Protein AF-W6MEU9-F1 (afdb_monomer_lite)

Secondary structure (DSSP, 8-state):
---EEGGGT--HHHHHHHHHHTT--SPP--SHHHHHHHHHHHHHH-TTTTTT--EEEEEEEETTEEEETTSPBP-TTSTTB--TT---SSEEEEEEEEETTEEEEEEE--

Radius of gyration: 12.97 Å; chains: 1; bounding box: 32×29×32 Å

pLDDT: mean 84.4, std 10.26, range [53.0, 94.88]

Foldseek 3Di:
DDWAWPVVPQDLVRQQVVQVVVVHGFADDQDPVSQQVVQVVCCVPVVVCPQPTKTFGQWKDFDQWIAGVVGHTRPCVDPQHDAPPDDDGDIWGWIWHQDPVTIHIYTDDD

Structure (mmCIF, N/CA/C/O backbone):
data_AF-W6MEU9-F1
#
_entry.id   AF-W6MEU9-F1
#
loop_
_atom_site.group_PDB
_atom_site.id
_atom_site.type_symbol
_atom_site.label_atom_id
_atom_site.label_alt_id
_atom_site.label_comp_id
_atom_site.label_asym_id
_atom_site.label_entity_id
_atom_site.label_seq_id
_atom_site.pdbx_PDB_ins_code
_atom_site.Cartn_x
_atom_site.Cartn_y
_atom_site.Cartn_z
_atom_site.occupancy
_atom_site.B_iso_or_equiv
_atom_site.auth_seq_id
_atom_site.auth_comp_id
_atom_site.auth_asym_id
_atom_site.auth_atom_id
_atom_site.pdbx_PDB_model_num
ATOM 1 N N . LYS A 1 1 ? 0.568 -9.518 -10.642 1.00 53.00 1 LYS A N 1
ATOM 2 C CA . LYS A 1 1 ? 0.248 -8.442 -9.673 1.00 53.00 1 LYS A CA 1
ATOM 3 C C . LYS A 1 1 ? 1.080 -7.234 -10.070 1.00 53.00 1 LYS A C 1
ATOM 5 O O . LYS A 1 1 ? 2.275 -7.418 -10.264 1.00 53.00 1 LYS A O 1
ATOM 10 N N . VAL A 1 2 ? 0.463 -6.076 -10.298 1.00 60.97 2 VAL A N 1
ATOM 11 C CA . VAL A 1 2 ? 1.172 -4.852 -10.703 1.00 60.97 2 VAL A CA 1
ATOM 12 C C . VAL A 1 2 ? 1.406 -4.017 -9.450 1.00 60.97 2 VAL A C 1
ATOM 14 O O . VAL A 1 2 ? 0.475 -3.813 -8.680 1.00 60.97 2 VAL A O 1
ATOM 17 N N . ILE A 1 3 ? 2.646 -3.593 -9.231 1.00 74.75 3 ILE A N 1
ATOM 18 C CA . ILE A 1 3 ? 3.008 -2.621 -8.198 1.00 74.75 3 ILE A CA 1
ATOM 19 C C . ILE A 1 3 ? 3.252 -1.302 -8.918 1.00 74.75 3 ILE A C 1
ATOM 21 O O . ILE A 1 3 ? 3.901 -1.288 -9.966 1.00 74.75 3 ILE A O 1
ATOM 25 N N . LYS A 1 4 ? 2.680 -0.220 -8.395 1.00 79.31 4 LYS A N 1
ATOM 26 C CA . LYS A 1 4 ? 2.799 1.115 -8.977 1.00 79.31 4 LYS A CA 1
ATOM 27 C C . LYS A 1 4 ? 3.647 1.970 -8.056 1.00 79.31 4 LYS A C 1
ATOM 29 O O . LYS A 1 4 ? 3.390 2.040 -6.860 1.00 79.31 4 LYS A O 1
ATOM 34 N N . ASP A 1 5 ? 4.673 2.560 -8.633 1.00 78.38 5 ASP A N 1
ATOM 35 C CA . ASP A 1 5 ? 5.631 3.404 -7.946 1.00 78.38 5 ASP A CA 1
ATOM 36 C C . ASP A 1 5 ? 5.065 4.817 -7.787 1.00 78.38 5 ASP A C 1
ATOM 38 O O . ASP A 1 5 ? 4.776 5.485 -8.778 1.00 78.38 5 ASP A O 1
ATOM 42 N N . ALA A 1 6 ? 4.893 5.252 -6.543 1.00 72.94 6 ALA A N 1
ATOM 43 C CA . ALA A 1 6 ? 4.386 6.576 -6.207 1.00 72.94 6 ALA A CA 1
ATOM 44 C C . ALA A 1 6 ? 5.405 7.687 -6.514 1.00 72.94 6 ALA A C 1
ATOM 46 O O . ALA A 1 6 ? 5.035 8.842 -6.696 1.00 72.94 6 ALA A O 1
ATOM 47 N N . THR A 1 7 ? 6.689 7.344 -6.651 1.00 72.75 7 THR A N 1
ATOM 48 C CA . THR A 1 7 ? 7.761 8.306 -6.944 1.00 72.75 7 THR A CA 1
ATOM 49 C C . THR A 1 7 ? 7.965 8.577 -8.437 1.00 72.75 7 THR A C 1
ATOM 51 O O . THR A 1 7 ? 8.684 9.510 -8.789 1.00 72.75 7 THR A O 1
ATOM 54 N N . ASP A 1 8 ? 7.302 7.821 -9.322 1.00 77.88 8 ASP A N 1
ATOM 55 C CA . ASP A 1 8 ? 7.401 7.958 -10.789 1.00 77.88 8 ASP A CA 1
ATOM 56 C C . ASP A 1 8 ? 6.426 9.009 -11.371 1.00 77.88 8 ASP A C 1
ATOM 58 O O . ASP A 1 8 ? 6.239 9.114 -12.582 1.00 77.88 8 ASP A O 1
ATOM 62 N N . GLY A 1 9 ? 5.775 9.799 -10.508 1.00 78.56 9 GLY A N 1
ATOM 63 C CA . GLY A 1 9 ? 4.895 10.907 -10.900 1.00 78.56 9 GLY A CA 1
ATOM 64 C C . GLY A 1 9 ? 3.491 10.501 -11.366 1.00 78.56 9 GLY A C 1
ATOM 65 O O . GLY A 1 9 ? 2.753 11.347 -11.871 1.00 78.56 9 GLY A O 1
ATOM 66 N N . ILE A 1 10 ? 3.104 9.231 -11.206 1.00 86.69 10 ILE A N 1
ATOM 67 C CA . ILE A 1 10 ? 1.721 8.778 -11.398 1.00 86.69 10 ILE A CA 1
ATOM 68 C C . ILE A 1 10 ? 0.889 9.099 -10.149 1.00 86.69 10 ILE A C 1
ATOM 70 O O . ILE A 1 10 ? 1.304 8.770 -9.039 1.00 86.69 10 ILE A O 1
ATOM 74 N N . SER A 1 11 ? -0.290 9.704 -10.324 1.00 90.31 11 SER A N 1
ATOM 75 C CA . SER A 1 11 ? -1.227 9.925 -9.215 1.00 90.31 11 SER A CA 1
ATOM 76 C C . SER A 1 11 ? -1.797 8.608 -8.694 1.00 90.31 11 SER A C 1
ATOM 78 O O . SER A 1 11 ? -1.790 7.583 -9.392 1.00 90.31 11 SER A O 1
ATOM 80 N N . TRP A 1 12 ? -2.350 8.633 -7.483 1.00 92.38 12 TRP A N 1
ATOM 81 C CA . TRP A 1 12 ? -3.014 7.457 -6.927 1.00 92.38 12 TRP A CA 1
ATOM 82 C C . TRP A 1 12 ? -4.194 7.008 -7.798 1.00 92.38 12 TRP A C 1
ATOM 84 O O . TRP A 1 12 ? -4.333 5.810 -8.075 1.00 92.38 12 TRP A O 1
ATOM 94 N N . GLU A 1 13 ? -5.019 7.943 -8.296 1.00 92.06 13 GLU A N 1
ATOM 95 C CA . GLU A 1 13 ? -6.125 7.580 -9.189 1.00 92.06 13 GLU A CA 1
ATOM 96 C C . GLU A 1 13 ? -5.617 6.951 -10.488 1.00 92.06 13 GLU A C 1
ATOM 98 O O . GLU A 1 13 ? -6.140 5.916 -10.900 1.00 92.06 13 GLU A O 1
ATOM 103 N N . GLY A 1 14 ? -4.561 7.505 -11.093 1.00 92.44 14 GLY A N 1
ATOM 104 C CA . GLY A 1 14 ? -3.977 6.951 -12.316 1.00 92.44 14 GLY A CA 1
ATOM 105 C C . GLY A 1 14 ? -3.419 5.543 -12.098 1.00 92.44 14 GLY A C 1
ATOM 106 O O . GLY A 1 14 ? -3.655 4.634 -12.897 1.00 92.44 14 GLY A O 1
ATOM 107 N N . ALA A 1 15 ? -2.739 5.319 -10.971 1.00 92.06 15 ALA A N 1
ATOM 108 C CA . ALA A 1 15 ? -2.252 3.999 -10.582 1.00 92.06 15 ALA A CA 1
ATOM 109 C C . ALA A 1 15 ? -3.402 2.995 -10.400 1.00 92.06 15 ALA A C 1
ATOM 111 O O . ALA A 1 15 ? -3.287 1.831 -10.802 1.00 92.06 15 ALA A O 1
ATOM 112 N N . ARG A 1 16 ? -4.526 3.448 -9.837 1.00 93.38 16 ARG A N 1
ATOM 113 C CA . ARG A 1 16 ? -5.738 2.646 -9.675 1.00 93.38 16 ARG A CA 1
ATOM 114 C C . ARG A 1 16 ? -6.390 2.284 -11.005 1.00 93.38 16 ARG A C 1
ATOM 116 O O . ARG A 1 16 ? -6.741 1.120 -11.204 1.00 93.38 16 ARG A O 1
ATOM 123 N N . GLU A 1 17 ? -6.564 3.250 -11.901 1.00 93.56 17 GLU A N 1
ATOM 124 C CA . GLU A 1 17 ? -7.158 3.027 -13.226 1.00 93.56 17 GLU A CA 1
ATOM 125 C C . GLU A 1 17 ? -6.360 2.003 -14.036 1.00 93.56 17 GLU A C 1
ATOM 127 O O . GLU A 1 17 ? -6.930 1.075 -14.611 1.00 93.56 17 GLU A O 1
ATOM 132 N N . GLU A 1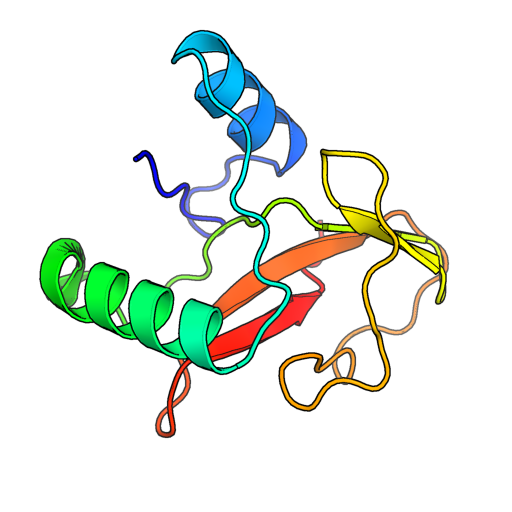 18 ? -5.035 2.096 -13.990 1.00 91.38 18 GLU A N 1
ATOM 133 C CA . GLU A 1 18 ? -4.128 1.136 -14.613 1.00 91.38 18 GLU A CA 1
ATOM 134 C C . GLU A 1 18 ? -4.293 -0.286 -14.054 1.00 91.38 18 GLU A C 1
ATOM 136 O O . GLU A 1 18 ? -4.383 -1.260 -14.808 1.00 91.38 18 GLU A O 1
ATOM 141 N N . CYS A 1 19 ? -4.371 -0.428 -12.726 1.00 91.50 19 CYS A N 1
ATOM 142 C CA . CYS A 1 19 ? -4.617 -1.725 -12.091 1.00 91.50 19 CYS A CA 1
ATOM 143 C C . CYS A 1 19 ? -5.980 -2.310 -12.495 1.00 91.50 19 CYS A C 1
ATOM 145 O O . CYS A 1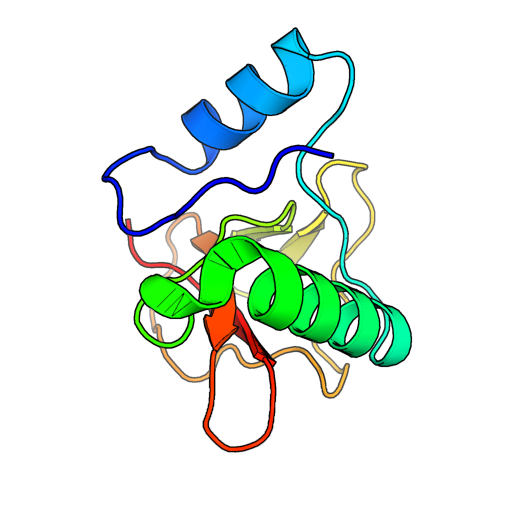 19 ? -6.073 -3.513 -12.760 1.00 91.50 19 CYS A O 1
ATOM 147 N N . LYS A 1 20 ? -7.013 -1.464 -12.614 1.00 93.00 20 LYS A N 1
ATOM 148 C CA . LYS A 1 20 ? -8.350 -1.854 -13.090 1.00 93.00 20 LYS A CA 1
ATOM 149 C C . LYS A 1 20 ? -8.368 -2.274 -14.552 1.00 93.00 20 LYS A C 1
ATOM 151 O O . LYS A 1 20 ? -9.001 -3.275 -14.879 1.00 93.00 20 LYS A O 1
ATOM 156 N N . SER A 1 21 ? -7.635 -1.574 -15.412 1.00 92.38 21 SER A N 1
ATOM 157 C CA . SER A 1 21 ? -7.463 -1.941 -16.824 1.00 92.38 21 SER A CA 1
ATOM 158 C C . SER A 1 21 ? -6.853 -3.344 -16.978 1.00 92.38 21 SER A C 1
ATOM 160 O O . SER A 1 21 ? -7.240 -4.112 -17.857 1.00 92.38 21 SER A O 1
ATOM 162 N N . GLY A 1 22 ? -5.970 -3.731 -16.052 1.00 87.19 22 GLY A N 1
ATOM 163 C CA . GLY A 1 22 ? -5.399 -5.079 -15.960 1.00 87.19 22 GLY A CA 1
ATOM 164 C C . GLY A 1 22 ? -6.293 -6.144 -15.305 1.00 87.19 22 GLY A C 1
ATOM 165 O O . GLY A 1 22 ? -5.830 -7.269 -15.112 1.00 87.19 22 GLY A O 1
ATOM 166 N N . GLY A 1 23 ? -7.537 -5.819 -14.933 1.00 90.19 23 GLY A N 1
ATOM 167 C CA . GLY A 1 23 ? -8.476 -6.741 -14.281 1.00 90.19 23 GLY A CA 1
ATOM 168 C C . GLY A 1 23 ? -8.285 -6.907 -12.766 1.00 90.19 23 GLY A C 1
ATOM 169 O O . GLY A 1 23 ? -8.765 -7.891 -12.204 1.00 90.19 23 GLY A O 1
ATOM 170 N N . GLY A 1 24 ? -7.577 -5.985 -12.105 1.00 91.31 24 GLY A N 1
ATOM 171 C CA . GLY A 1 24 ? -7.379 -5.954 -10.651 1.00 91.31 24 GLY A CA 1
ATOM 172 C C . GLY A 1 24 ? -7.771 -4.614 -10.016 1.00 91.31 24 GLY A C 1
ATOM 173 O O . GLY A 1 24 ? -8.552 -3.853 -10.571 1.00 91.31 24 GLY A O 1
ATOM 174 N N . ASP A 1 25 ? -7.225 -4.317 -8.838 1.00 94.44 25 ASP A N 1
ATOM 175 C CA . ASP A 1 25 ? -7.274 -2.998 -8.186 1.00 94.44 25 ASP A CA 1
ATOM 176 C C . ASP A 1 25 ? -5.982 -2.845 -7.349 1.00 94.44 25 ASP A C 1
ATOM 178 O O . ASP A 1 25 ? -5.177 -3.785 -7.269 1.00 94.44 25 ASP A O 1
ATOM 182 N N . LEU A 1 26 ? -5.745 -1.674 -6.762 1.00 94.25 26 LEU A N 1
ATOM 183 C CA . LEU A 1 26 ? -4.609 -1.458 -5.864 1.00 94.25 26 LEU A CA 1
ATOM 184 C C . LEU A 1 26 ? -4.668 -2.400 -4.651 1.00 94.25 26 LEU A C 1
ATOM 186 O O . LEU A 1 26 ? -5.737 -2.789 -4.181 1.00 94.25 26 LEU A O 1
ATOM 190 N N . ALA A 1 27 ? -3.493 -2.779 -4.145 1.00 93.00 27 ALA A N 1
ATOM 191 C CA . ALA A 1 27 ? -3.382 -3.788 -3.097 1.00 93.00 27 ALA A CA 1
ATOM 192 C C . ALA A 1 27 ? -3.982 -3.314 -1.765 1.00 93.00 27 ALA A C 1
ATOM 194 O O . ALA A 1 27 ? -3.718 -2.201 -1.317 1.00 93.00 27 ALA A O 1
ATOM 195 N N . ILE A 1 28 ? -4.729 -4.195 -1.104 1.00 93.94 28 ILE A N 1
ATOM 196 C CA . ILE A 1 28 ? -5.218 -4.003 0.264 1.00 93.94 28 ILE A CA 1
ATOM 197 C C . ILE A 1 28 ? -4.214 -4.660 1.204 1.00 93.94 28 ILE A C 1
ATOM 199 O O . ILE A 1 28 ? -3.970 -5.858 1.082 1.00 93.94 28 ILE A O 1
ATOM 203 N N . ILE A 1 29 ? -3.629 -3.887 2.120 1.00 92.69 29 ILE A N 1
ATOM 204 C CA . ILE A 1 29 ? -2.650 -4.379 3.097 1.00 92.69 29 ILE A CA 1
ATOM 205 C C . ILE A 1 29 ? -3.210 -4.126 4.492 1.00 92.69 29 ILE A C 1
ATOM 207 O O . ILE A 1 29 ? -2.965 -3.093 5.101 1.00 92.69 29 ILE A O 1
ATOM 211 N N . ASN A 1 30 ? -4.011 -5.066 4.978 1.00 90.69 30 ASN A N 1
ATOM 212 C CA . ASN A 1 30 ? -4.758 -4.935 6.230 1.00 90.69 30 ASN A CA 1
ATOM 213 C C . ASN A 1 30 ? -4.237 -5.846 7.354 1.00 90.69 30 ASN A C 1
ATOM 215 O O . ASN A 1 30 ? -4.862 -5.930 8.407 1.00 90.69 30 ASN A O 1
ATOM 219 N N . THR A 1 31 ? -3.109 -6.529 7.141 1.00 90.94 31 THR A N 1
ATOM 220 C CA . THR A 1 31 ? -2.467 -7.389 8.146 1.00 90.94 31 THR A CA 1
ATOM 221 C C . THR A 1 31 ? -0.945 -7.203 8.144 1.00 90.94 31 THR A C 1
ATOM 223 O O . THR A 1 31 ? -0.365 -6.958 7.079 1.00 90.94 31 THR A O 1
ATOM 226 N N . PRO A 1 32 ? -0.276 -7.331 9.307 1.00 90.12 32 PRO A N 1
ATOM 227 C CA . PRO A 1 32 ? 1.186 -7.315 9.398 1.00 90.12 32 PRO A CA 1
ATOM 228 C C . PRO A 1 32 ? 1.869 -8.386 8.545 1.00 90.12 32 PRO A C 1
ATOM 230 O O . PRO A 1 32 ? 2.912 -8.126 7.948 1.00 90.12 32 PRO A O 1
ATOM 233 N N . GLU A 1 33 ? 1.283 -9.579 8.454 1.00 92.56 33 GLU A N 1
ATOM 234 C CA . GLU A 1 33 ? 1.818 -10.688 7.664 1.00 92.56 33 GLU A CA 1
ATOM 235 C C . GLU A 1 33 ? 1.802 -10.351 6.171 1.00 92.56 33 GLU A C 1
ATOM 237 O O . GLU A 1 33 ? 2.807 -10.523 5.483 1.00 92.56 33 GLU A O 1
ATOM 242 N N . LEU A 1 34 ? 0.694 -9.786 5.675 1.00 92.44 34 LEU A N 1
ATOM 243 C CA . LEU A 1 34 ? 0.603 -9.366 4.279 1.00 92.44 34 LEU A CA 1
ATOM 244 C C . LEU A 1 34 ? 1.558 -8.211 3.968 1.00 92.44 34 LEU A C 1
ATOM 246 O O . LEU A 1 34 ? 2.121 -8.169 2.876 1.00 92.44 34 LEU A O 1
ATOM 250 N N . LEU A 1 35 ? 1.766 -7.293 4.916 1.00 92.06 35 LEU A N 1
ATOM 251 C CA . LEU A 1 35 ? 2.764 -6.238 4.763 1.00 92.06 35 LEU A CA 1
ATOM 252 C C . LEU A 1 35 ? 4.167 -6.829 4.587 1.00 92.06 35 LEU A C 1
ATOM 254 O O . LEU A 1 35 ? 4.869 -6.424 3.666 1.00 92.06 35 LEU A O 1
ATOM 258 N N . GLN A 1 36 ? 4.550 -7.806 5.413 1.00 91.94 36 GLN A N 1
ATOM 259 C CA . GLN A 1 36 ? 5.847 -8.483 5.298 1.00 91.94 36 GLN A CA 1
ATOM 260 C C . GLN A 1 36 ? 5.991 -9.245 3.977 1.00 91.94 36 GLN A C 1
ATOM 262 O O . GLN A 1 36 ? 7.048 -9.188 3.347 1.00 91.94 36 GLN A O 1
ATOM 267 N N . ASP A 1 37 ? 4.938 -9.930 3.528 1.00 92.56 37 ASP A N 1
ATOM 268 C CA . ASP A 1 37 ? 4.950 -10.647 2.250 1.00 92.56 37 ASP A CA 1
ATOM 269 C C . ASP A 1 37 ? 5.104 -9.689 1.060 1.00 92.56 37 ASP A C 1
ATOM 271 O O . ASP A 1 37 ? 5.851 -9.975 0.119 1.00 92.56 37 ASP A O 1
ATOM 275 N N . VAL A 1 38 ? 4.417 -8.542 1.094 1.00 90.88 38 VAL A N 1
ATOM 276 C CA . VAL A 1 38 ? 4.512 -7.507 0.054 1.00 90.88 38 VAL A CA 1
ATOM 277 C C . VAL A 1 38 ? 5.876 -6.818 0.084 1.00 90.88 38 VAL A C 1
ATOM 279 O O . VAL A 1 38 ? 6.490 -6.690 -0.973 1.00 90.88 38 VAL A O 1
ATOM 282 N N . ASP A 1 39 ? 6.371 -6.436 1.263 1.00 90.44 39 ASP A N 1
ATOM 283 C CA . ASP A 1 39 ? 7.715 -5.883 1.481 1.00 90.44 39 ASP A CA 1
ATOM 284 C C . ASP A 1 39 ? 8.778 -6.812 0.889 1.00 90.44 39 ASP A C 1
ATOM 286 O O . ASP A 1 39 ? 9.533 -6.425 -0.004 1.00 90.44 39 ASP A O 1
ATOM 290 N N . LYS A 1 40 ? 8.747 -8.092 1.276 1.00 90.94 40 LYS A N 1
ATOM 291 C CA . LYS A 1 40 ? 9.649 -9.110 0.737 1.00 90.94 40 LYS A CA 1
ATOM 292 C C . LYS A 1 40 ? 9.523 -9.243 -0.776 1.00 90.94 40 LYS A C 1
ATOM 294 O O . LYS A 1 40 ? 10.536 -9.302 -1.465 1.00 90.94 40 LYS A O 1
ATOM 299 N N . TYR A 1 41 ? 8.304 -9.294 -1.311 1.00 90.62 41 TYR A N 1
ATOM 300 C CA . TYR A 1 41 ? 8.096 -9.414 -2.752 1.00 90.62 41 TYR A CA 1
ATOM 301 C C . TYR A 1 41 ? 8.674 -8.214 -3.511 1.00 90.62 41 TYR A C 1
ATOM 303 O O . TYR A 1 41 ? 9.343 -8.406 -4.529 1.00 90.62 41 TYR A O 1
ATOM 311 N N . ILE A 1 42 ? 8.447 -6.991 -3.026 1.00 87.88 42 ILE A N 1
ATOM 312 C CA . ILE A 1 42 ? 8.994 -5.774 -3.633 1.00 87.88 42 ILE A CA 1
ATOM 313 C C . ILE A 1 42 ? 10.519 -5.797 -3.538 1.00 87.88 42 ILE A C 1
ATOM 315 O O . ILE A 1 42 ? 11.205 -5.657 -4.550 1.00 87.88 42 ILE A O 1
ATOM 319 N N . GLY A 1 43 ? 11.039 -6.057 -2.341 1.00 88.19 43 GLY A N 1
ATOM 320 C CA . GLY A 1 43 ? 12.463 -6.164 -2.077 1.00 88.19 43 GLY A CA 1
ATOM 321 C C . GLY A 1 43 ? 13.143 -7.260 -2.884 1.00 88.19 43 GLY A C 1
ATOM 322 O O . GLY A 1 43 ? 14.303 -7.098 -3.224 1.00 88.19 43 GLY A O 1
ATOM 323 N N . ASP A 1 44 ? 12.461 -8.344 -3.260 1.00 89.31 44 ASP A N 1
ATOM 324 C CA . ASP A 1 44 ? 13.051 -9.401 -4.081 1.00 89.31 44 ASP A CA 1
ATOM 325 C C . ASP A 1 44 ? 13.010 -9.118 -5.589 1.00 89.31 44 ASP A C 1
ATOM 327 O O . ASP A 1 44 ? 13.939 -9.506 -6.302 1.00 89.31 44 ASP A O 1
ATOM 331 N N . ASN A 1 45 ? 11.978 -8.423 -6.073 1.00 87.69 45 ASN A N 1
ATOM 332 C CA . ASN A 1 45 ? 11.741 -8.210 -7.508 1.00 87.69 45 ASN A CA 1
ATOM 333 C C . ASN A 1 45 ? 12.171 -6.822 -8.014 1.00 87.69 45 ASN A C 1
ATOM 335 O O . ASN A 1 45 ? 12.365 -6.652 -9.215 1.00 87.69 45 ASN A O 1
ATOM 339 N N . PHE A 1 46 ? 12.342 -5.845 -7.120 1.00 83.44 46 PHE A N 1
ATOM 340 C CA . PHE A 1 46 ? 12.645 -4.448 -7.452 1.00 83.44 46 PHE A CA 1
ATOM 341 C C . PHE A 1 46 ? 13.848 -3.915 -6.653 1.00 83.44 46 PHE A C 1
ATOM 343 O O . PHE A 1 46 ? 13.891 -2.737 -6.310 1.00 83.44 46 PHE A O 1
ATOM 350 N N . LYS A 1 47 ? 14.844 -4.772 -6.367 1.00 77.06 47 LYS A N 1
ATOM 351 C CA . LYS A 1 47 ? 16.036 -4.478 -5.533 1.00 77.06 47 LYS A CA 1
ATOM 352 C C . LYS A 1 47 ? 16.714 -3.146 -5.844 1.00 77.06 47 LYS A C 1
ATOM 354 O O . LYS A 1 47 ? 17.026 -2.396 -4.930 1.00 77.06 47 LYS A O 1
ATOM 359 N N . ASP A 1 48 ? 16.897 -2.832 -7.124 1.00 80.06 48 ASP A N 1
ATOM 360 C CA . ASP A 1 48 ? 17.591 -1.609 -7.552 1.00 80.06 48 ASP A CA 1
ATOM 361 C C . ASP A 1 48 ? 16.786 -0.324 -7.275 1.00 80.06 48 ASP A C 1
ATOM 363 O O . ASP A 1 48 ? 17.323 0.781 -7.320 1.00 80.06 48 ASP A O 1
ATOM 367 N N . GLN A 1 49 ? 15.489 -0.466 -6.995 1.00 76.44 49 GLN A N 1
ATOM 368 C CA . GLN A 1 49 ? 14.539 0.612 -6.709 1.00 76.44 49 GLN A CA 1
ATOM 369 C C . GLN A 1 49 ? 14.110 0.608 -5.224 1.00 76.44 49 GLN A C 1
ATOM 371 O O . GLN A 1 49 ? 13.636 1.612 -4.694 1.00 76.44 49 GLN A O 1
ATOM 376 N N . TYR A 1 50 ? 14.313 -0.511 -4.527 1.00 72.12 50 TYR A N 1
ATOM 377 C CA . TYR A 1 50 ? 13.972 -0.742 -3.126 1.00 72.12 50 TYR A CA 1
ATOM 378 C C . TYR A 1 50 ? 15.250 -0.718 -2.268 1.00 72.12 50 TYR A C 1
ATOM 380 O O . TYR A 1 50 ? 15.836 -1.772 -2.019 1.00 72.12 50 TYR A O 1
ATOM 388 N N . PRO A 1 51 ? 15.762 0.469 -1.883 1.00 65.88 51 PRO A N 1
ATOM 389 C CA . PRO A 1 51 ? 15.085 1.331 -0.913 1.00 65.88 51 PRO A CA 1
ATOM 390 C C . PRO A 1 51 ? 15.209 2.822 -1.275 1.00 65.88 51 PRO A C 1
ATOM 392 O O . PRO A 1 51 ? 16.122 3.523 -0.844 1.00 65.88 51 PRO A O 1
ATOM 395 N N . GLY A 1 52 ? 14.290 3.322 -2.091 1.00 76.12 52 GLY A N 1
ATOM 396 C CA . GLY A 1 52 ? 14.193 4.760 -2.366 1.00 76.12 52 GLY A CA 1
ATOM 397 C C . GLY A 1 52 ? 12.874 5.178 -2.997 1.00 76.12 52 GLY A C 1
ATOM 398 O O . GLY A 1 52 ? 12.739 6.326 -3.407 1.00 76.12 52 GLY A O 1
ATOM 399 N N . ARG A 1 53 ? 11.934 4.238 -3.101 1.00 84.50 53 ARG A N 1
ATOM 400 C CA . ARG A 1 53 ? 10.662 4.414 -3.784 1.00 84.50 53 ARG A CA 1
ATOM 401 C C . ARG A 1 53 ? 9.523 3.990 -2.882 1.00 84.50 53 ARG A C 1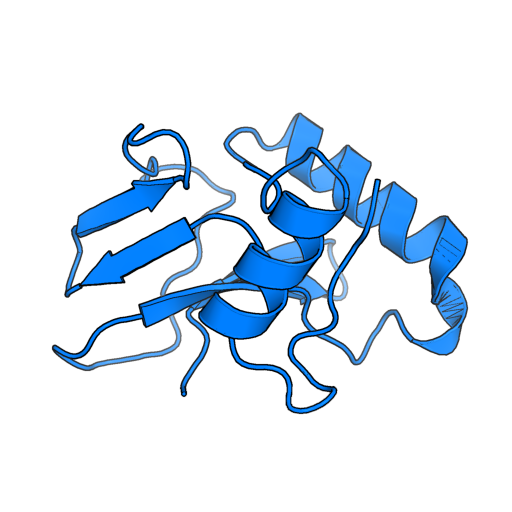
ATOM 403 O O . ARG A 1 53 ? 9.633 2.996 -2.164 1.00 84.50 53 ARG A O 1
ATOM 410 N N . GLU A 1 54 ? 8.459 4.765 -2.939 1.00 88.06 54 GLU A N 1
ATOM 411 C CA . GLU A 1 54 ? 7.185 4.483 -2.299 1.00 88.06 54 GLU A CA 1
ATOM 412 C C . GLU A 1 54 ? 6.255 3.849 -3.328 1.00 88.06 54 GLU A C 1
ATOM 414 O O . GLU A 1 54 ? 6.401 4.065 -4.530 1.00 88.06 54 GLU A O 1
ATOM 419 N N . TYR A 1 55 ? 5.300 3.046 -2.875 1.00 89.69 55 TYR A N 1
ATOM 420 C CA . TYR A 1 55 ? 4.418 2.312 -3.778 1.00 89.69 55 TYR A CA 1
ATOM 421 C C . TYR A 1 55 ? 2.962 2.541 -3.428 1.00 89.69 55 TYR A C 1
ATOM 423 O O . TYR A 1 55 ? 2.573 2.369 -2.276 1.00 89.69 55 TYR A O 1
ATOM 431 N N . TRP A 1 56 ? 2.141 2.876 -4.419 1.00 92.56 56 TRP A N 1
ATOM 432 C CA . TRP A 1 56 ? 0.717 3.086 -4.204 1.00 92.56 56 TRP A CA 1
ATOM 433 C C . TRP A 1 56 ? 0.021 1.812 -3.732 1.00 92.56 56 TRP A C 1
ATOM 435 O O . TRP A 1 56 ? 0.172 0.739 -4.327 1.00 92.56 56 TRP A O 1
ATOM 445 N N . ILE A 1 57 ? -0.793 1.948 -2.686 1.00 93.25 57 ILE A N 1
ATOM 446 C CA . ILE A 1 57 ? -1.671 0.889 -2.186 1.00 93.25 57 ILE A CA 1
ATOM 447 C C . ILE A 1 57 ? -3.107 1.395 -2.104 1.00 93.25 57 ILE A C 1
ATOM 449 O O . ILE A 1 57 ? -3.375 2.588 -2.165 1.00 93.25 57 ILE A O 1
ATOM 453 N N . GLY A 1 58 ? -4.060 0.484 -1.975 1.00 94.00 58 GLY A N 1
ATOM 454 C CA . GLY A 1 58 ? -5.476 0.763 -2.179 1.00 94.00 58 GLY A CA 1
ATOM 455 C C . GLY A 1 58 ? -6.167 1.533 -1.060 1.00 94.00 58 GLY A C 1
ATOM 456 O O . GLY A 1 58 ? -7.379 1.413 -0.947 1.00 94.00 58 GLY A O 1
ATOM 457 N N . GLY A 1 59 ? -5.451 2.263 -0.209 1.00 92.44 59 GLY A N 1
ATOM 458 C CA . GLY A 1 59 ? -6.073 3.065 0.838 1.00 92.44 59 GLY A CA 1
ATOM 459 C C . GLY A 1 59 ? -6.190 4.531 0.444 1.00 92.44 59 GLY A C 1
ATOM 460 O O . GLY A 1 59 ? -5.270 5.105 -0.137 1.00 92.44 59 GLY A O 1
ATOM 461 N N . SER A 1 60 ? -7.314 5.144 0.796 1.00 92.00 60 SER A N 1
ATOM 462 C CA . SER A 1 60 ? -7.561 6.575 0.615 1.00 92.00 60 SER A CA 1
ATOM 463 C C . SER A 1 60 ? -8.499 7.085 1.705 1.00 92.00 60 SER A C 1
ATOM 465 O O . SER A 1 60 ? -9.287 6.312 2.256 1.00 92.00 60 SER A O 1
ATOM 467 N N . GLY A 1 61 ? -8.418 8.366 2.045 1.00 89.62 61 GLY A N 1
ATOM 468 C CA . GLY A 1 61 ? -9.221 8.916 3.128 1.00 89.62 61 GLY A CA 1
ATOM 469 C C . GLY A 1 61 ? -9.071 10.413 3.323 1.00 89.62 61 GLY A C 1
ATOM 470 O O . GLY A 1 61 ? -8.225 11.059 2.708 1.00 89.62 61 GLY A O 1
ATOM 471 N N . GLN A 1 62 ? -9.893 10.960 4.210 1.00 85.19 62 GLN A N 1
ATOM 472 C CA . GLN A 1 62 ? -9.860 12.366 4.599 1.00 85.19 62 GLN A CA 1
ATOM 473 C C . GLN A 1 62 ? -9.875 12.464 6.127 1.00 85.19 62 GLN A C 1
ATOM 475 O O . GLN A 1 62 ? -10.642 11.782 6.800 1.00 85.19 62 GLN A O 1
ATOM 480 N N . GLY A 1 63 ? -9.019 13.320 6.692 1.00 79.31 63 GLY A N 1
ATOM 481 C CA . GLY A 1 63 ? -8.892 13.432 8.148 1.00 79.31 63 GLY A CA 1
ATOM 482 C C . GLY A 1 63 ? -8.385 12.129 8.775 1.00 79.31 63 GLY A C 1
ATOM 483 O O . GLY A 1 63 ? -7.236 11.756 8.540 1.00 79.31 63 GLY A O 1
ATOM 484 N N . GLU A 1 64 ? -9.234 11.477 9.570 1.00 76.38 64 GLU A N 1
ATOM 485 C CA . GLU A 1 64 ? -8.962 10.202 10.257 1.00 76.38 64 GLU A CA 1
ATOM 486 C C . GLU A 1 64 ? -9.738 9.020 9.646 1.00 76.38 64 GLU A C 1
ATOM 488 O O . GLU A 1 64 ? -9.603 7.884 10.094 1.00 76.38 64 GLU A O 1
ATOM 493 N N . GLU A 1 65 ? -10.539 9.267 8.606 1.00 85.25 65 GLU A N 1
ATOM 494 C CA . GLU A 1 65 ? -11.407 8.264 7.991 1.00 85.25 65 GLU A CA 1
ATOM 495 C C . GLU A 1 65 ? -10.769 7.734 6.707 1.00 85.25 65 GLU A C 1
ATOM 497 O O . GLU A 1 65 ? -10.754 8.412 5.677 1.00 85.25 65 GLU A O 1
ATOM 502 N N . PHE A 1 66 ? -10.242 6.510 6.769 1.00 88.69 66 PHE A N 1
ATOM 503 C CA . PHE A 1 66 ? -9.604 5.838 5.639 1.00 88.69 66 PHE A CA 1
ATOM 504 C C . PHE A 1 66 ? -10.344 4.561 5.256 1.00 88.69 66 PHE A C 1
ATOM 506 O O . PHE A 1 66 ? -10.791 3.787 6.106 1.00 88.69 66 PHE A O 1
ATOM 513 N N . THR A 1 67 ? -10.430 4.322 3.951 1.00 93.62 67 THR A N 1
ATOM 514 C CA . THR A 1 67 ? -11.040 3.127 3.370 1.00 93.62 67 THR A CA 1
ATOM 515 C C . THR A 1 67 ? -10.138 2.516 2.313 1.00 93.62 67 THR A C 1
ATOM 517 O O . THR A 1 67 ? -9.374 3.202 1.628 1.00 93.62 67 THR A O 1
ATOM 520 N N . TRP A 1 68 ? -10.236 1.201 2.197 1.00 94.81 68 TRP A N 1
ATOM 521 C CA . TRP A 1 68 ? -9.653 0.423 1.125 1.00 94.81 68 TRP A CA 1
ATOM 522 C C . TRP A 1 68 ? -10.490 0.543 -0.153 1.00 94.81 68 TRP A C 1
ATOM 524 O O . TRP A 1 68 ? -11.674 0.878 -0.122 1.00 94.81 68 TRP A O 1
ATOM 534 N N . VAL A 1 69 ? -9.896 0.214 -1.300 1.00 94.88 69 VAL A N 1
ATOM 535 C CA . VAL A 1 69 ? -10.562 0.240 -2.614 1.00 94.88 69 VAL A CA 1
ATOM 536 C C . VAL A 1 69 ? -11.796 -0.665 -2.721 1.00 94.88 69 VAL A C 1
ATOM 538 O O . VAL A 1 69 ? -12.608 -0.443 -3.623 1.00 94.88 69 VAL A O 1
ATOM 541 N N . ASP A 1 70 ? -11.951 -1.641 -1.820 1.00 94.31 70 ASP A N 1
ATOM 542 C CA . ASP A 1 70 ? -13.133 -2.507 -1.687 1.00 94.31 70 ASP A CA 1
ATOM 543 C C . ASP A 1 70 ? -14.234 -1.926 -0.772 1.00 94.31 70 ASP A C 1
ATOM 545 O O . ASP A 1 70 ? -15.301 -2.522 -0.634 1.00 94.31 70 ASP A O 1
ATOM 549 N N . GLY A 1 71 ? -13.991 -0.761 -0.166 1.00 93.94 71 GLY A N 1
ATOM 550 C CA . GLY A 1 71 ? -14.895 -0.074 0.755 1.00 93.94 71 GLY A CA 1
ATOM 551 C C . GLY A 1 71 ? -14.744 -0.474 2.225 1.00 93.94 71 GLY A C 1
ATOM 552 O O . GLY A 1 71 ? -15.436 0.092 3.071 1.00 93.94 71 GLY A O 1
ATOM 553 N N . SER A 1 72 ? -13.863 -1.420 2.561 1.00 94.62 72 SER A N 1
ATOM 554 C CA . SER A 1 72 ? -13.589 -1.768 3.957 1.00 94.62 72 SER A CA 1
ATOM 555 C C . SER A 1 72 ? -12.783 -0.669 4.661 1.00 94.62 72 SER A C 1
ATOM 557 O O . SER A 1 72 ? -11.997 0.048 4.045 1.00 94.62 72 SER A O 1
ATOM 559 N N . VAL A 1 73 ? -13.002 -0.500 5.965 1.00 91.88 73 VAL A N 1
ATOM 560 C CA . VAL A 1 73 ? -12.340 0.546 6.763 1.00 91.88 73 VAL A CA 1
ATOM 561 C C . VAL A 1 73 ? -10.891 0.149 7.048 1.00 91.88 73 VAL A C 1
ATOM 563 O O . VAL A 1 73 ? -10.604 -1.011 7.351 1.00 91.88 73 VAL A O 1
ATOM 566 N N . VAL A 1 74 ? -9.972 1.111 6.965 1.00 90.00 74 VAL A N 1
ATOM 567 C CA . VAL A 1 74 ? -8.582 0.920 7.392 1.00 90.00 74 VAL A CA 1
ATOM 568 C C . VAL A 1 74 ? -8.532 0.906 8.918 1.00 90.00 74 VAL A C 1
ATOM 570 O O . VAL A 1 74 ? -8.985 1.845 9.570 1.00 90.00 74 VAL A O 1
ATOM 573 N N . ASP A 1 75 ? -7.955 -0.146 9.495 1.00 89.44 75 ASP A N 1
ATOM 574 C CA . ASP A 1 75 ? -7.720 -0.212 10.936 1.00 89.44 75 ASP A CA 1
ATOM 575 C C . ASP A 1 75 ? -6.529 0.673 11.328 1.00 89.44 75 ASP A C 1
ATOM 577 O O . ASP A 1 75 ? -5.376 0.240 11.344 1.00 89.44 75 ASP A O 1
ATOM 581 N N . VAL A 1 76 ? -6.825 1.930 11.657 1.00 82.38 76 VAL A N 1
ATOM 582 C CA . VAL A 1 76 ? -5.832 2.923 12.093 1.00 82.38 76 VAL A CA 1
ATOM 583 C C . VAL A 1 76 ? -5.197 2.598 13.452 1.00 82.38 76 VAL A C 1
ATOM 585 O O . VAL A 1 76 ? -4.246 3.263 13.852 1.00 82.38 76 VAL A O 1
ATOM 588 N N . SER A 1 77 ? -5.701 1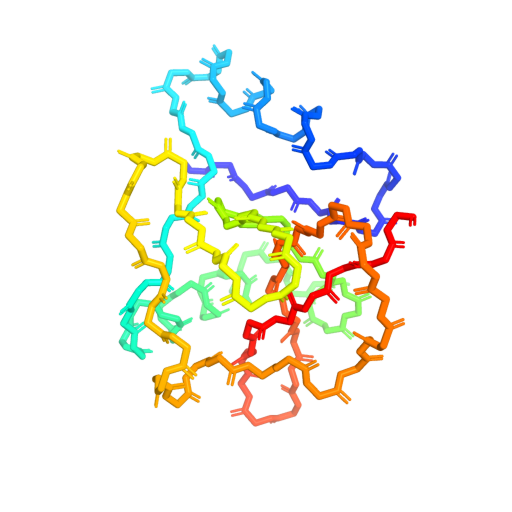.593 14.178 1.00 83.75 77 SER A N 1
ATOM 589 C CA . SER A 1 77 ? -5.083 1.108 15.420 1.00 83.75 77 SER A CA 1
ATOM 590 C C . SER A 1 77 ? -4.018 0.029 15.187 1.00 83.75 77 SER A C 1
ATOM 592 O O . SER A 1 77 ? -3.286 -0.331 16.111 1.00 83.75 77 SER A O 1
ATOM 594 N N . SER A 1 78 ? -3.910 -0.476 13.954 1.00 84.31 78 SER A N 1
ATOM 595 C CA . SER A 1 78 ? -2.961 -1.522 13.588 1.00 84.31 78 SER A CA 1
ATOM 596 C C . SER A 1 78 ? -1.516 -1.023 13.598 1.00 84.31 78 SER A C 1
ATOM 598 O O . SER A 1 78 ? -1.222 0.103 13.204 1.00 84.31 78 SER A O 1
ATOM 600 N N . SER A 1 79 ? -0.574 -1.897 13.962 1.00 82.38 79 SER A N 1
ATOM 601 C CA . SER A 1 79 ? 0.860 -1.575 14.012 1.00 82.38 79 SER A CA 1
ATOM 602 C C . SER A 1 79 ? 1.503 -1.335 12.644 1.00 82.38 79 SER A C 1
ATOM 604 O O . SER A 1 79 ? 2.685 -1.025 12.583 1.00 82.38 79 SER A O 1
ATOM 606 N N . ILE A 1 80 ? 0.769 -1.557 11.552 1.00 84.31 80 ILE A N 1
ATOM 607 C CA . ILE A 1 80 ? 1.224 -1.265 10.185 1.00 84.31 80 ILE A CA 1
ATOM 608 C C . ILE A 1 80 ? 0.909 0.170 9.755 1.00 84.31 80 ILE A C 1
ATOM 610 O O . ILE A 1 80 ? 1.438 0.635 8.745 1.00 84.31 80 ILE A O 1
ATOM 614 N N . TRP A 1 81 ? 0.031 0.851 10.497 1.00 83.00 81 TRP A N 1
ATOM 615 C CA . TRP A 1 81 ? -0.455 2.190 10.203 1.00 83.00 81 TRP A CA 1
ATOM 616 C C . TRP A 1 81 ? 0.416 3.256 10.870 1.00 83.00 81 TRP A C 1
ATOM 618 O O . TRP A 1 81 ? 0.513 3.309 12.096 1.00 83.00 81 TRP A O 1
ATOM 628 N N . HIS A 1 82 ? 1.014 4.144 10.070 1.00 81.19 82 HIS A N 1
ATOM 629 C CA . HIS A 1 82 ? 1.846 5.237 10.575 1.00 81.19 82 HIS A CA 1
ATOM 630 C C . HIS A 1 82 ? 1.482 6.573 9.906 1.00 81.19 82 HIS A C 1
ATOM 632 O O . HIS A 1 82 ? 2.092 6.967 8.910 1.00 81.19 82 HIS A O 1
ATOM 638 N N . PRO A 1 83 ? 0.519 7.327 10.470 1.00 68.19 83 PRO A N 1
ATOM 639 C CA . PRO A 1 83 ? 0.044 8.586 9.900 1.00 68.19 83 PRO A CA 1
ATOM 640 C C . PRO A 1 83 ? 0.935 9.784 10.256 1.00 68.19 83 PRO A C 1
ATOM 642 O O . PRO A 1 83 ? 0.613 10.907 9.870 1.00 68.19 83 PRO A O 1
ATOM 645 N N . GLU A 1 84 ? 2.032 9.556 10.993 1.00 63.28 84 GLU A N 1
ATOM 646 C CA . GLU A 1 84 ? 2.879 10.523 11.723 1.00 63.28 84 GLU A CA 1
ATOM 647 C C . GLU A 1 84 ? 3.492 11.655 10.871 1.00 63.28 84 GLU A C 1
ATOM 649 O O . GLU A 1 84 ? 4.320 12.419 11.363 1.00 63.28 84 GLU A O 1
ATOM 654 N N . ARG A 1 85 ? 3.118 11.809 9.595 1.00 55.50 85 ARG A N 1
ATOM 655 C CA . ARG A 1 85 ? 3.775 12.750 8.691 1.00 55.50 85 ARG A CA 1
ATOM 656 C C . ARG A 1 85 ? 2.941 13.915 8.158 1.00 55.50 85 ARG A C 1
ATOM 658 O O . ARG A 1 85 ? 3.567 14.871 7.709 1.00 55.50 85 ARG A O 1
ATOM 665 N N . PHE A 1 86 ? 1.603 13.954 8.250 1.00 57.00 86 PHE A N 1
ATOM 6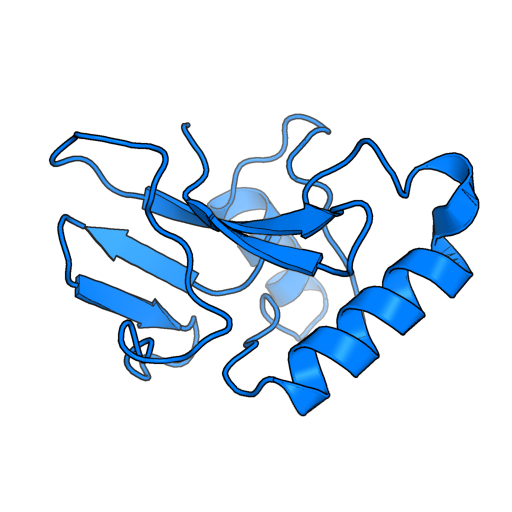66 C CA . PHE A 1 86 ? 0.865 15.044 7.574 1.00 57.00 86 PHE A CA 1
ATOM 667 C C . PHE A 1 86 ? -0.388 15.588 8.280 1.00 57.00 86 PHE A C 1
ATOM 669 O O . PHE A 1 86 ? -1.470 14.992 8.262 1.00 57.00 86 PHE A O 1
ATOM 676 N N . SER A 1 87 ? -0.261 16.820 8.782 1.00 53.78 87 SER A N 1
ATOM 677 C CA . SER A 1 87 ? -1.353 17.703 9.206 1.00 53.78 87 SER A CA 1
ATOM 678 C C . SER A 1 87 ? -2.075 18.281 7.980 1.00 53.78 87 SER A C 1
ATOM 680 O O . SER A 1 87 ? -1.453 18.939 7.150 1.00 53.78 87 SER A O 1
ATOM 682 N N . GLY A 1 88 ? -3.385 18.058 7.849 1.00 63.03 88 GLY A N 1
ATOM 683 C CA . GLY A 1 88 ? -4.185 18.603 6.744 1.00 63.03 88 GLY A CA 1
ATOM 684 C C . GLY A 1 88 ? -5.554 17.939 6.617 1.00 63.03 88 GLY A C 1
ATOM 685 O O . GLY A 1 88 ? -5.703 16.768 6.967 1.00 63.03 88 GLY A O 1
ATOM 686 N N . THR A 1 89 ? -6.539 18.691 6.122 1.00 69.19 89 THR A N 1
ATOM 687 C CA . THR A 1 89 ? -7.943 18.269 5.953 1.00 69.19 89 THR A CA 1
ATOM 688 C C . THR A 1 89 ? -8.271 17.794 4.534 1.00 69.19 89 THR A C 1
ATOM 690 O O . THR A 1 89 ? -9.431 17.525 4.246 1.00 69.19 89 THR A O 1
ATOM 693 N N . GLY A 1 90 ? -7.287 17.736 3.633 1.00 80.00 90 GLY A N 1
ATOM 694 C CA . GLY A 1 90 ? -7.476 17.292 2.249 1.00 80.00 90 GLY A CA 1
ATOM 695 C C . GLY A 1 90 ? -7.635 15.778 2.114 1.00 80.00 90 GLY A C 1
ATOM 696 O O . GLY A 1 90 ? -7.409 15.036 3.073 1.00 80.00 90 GLY A O 1
ATOM 697 N N . GLN A 1 91 ? -8.012 15.349 0.908 1.00 86.69 91 GLN A N 1
ATOM 698 C CA . GLN A 1 91 ? -7.935 13.953 0.483 1.00 86.69 91 GLN A CA 1
ATOM 699 C C . GLN A 1 91 ? -6.486 13.469 0.599 1.00 86.69 91 GLN A C 1
ATOM 701 O O . GLN A 1 91 ? -5.554 14.202 0.270 1.00 86.69 91 GLN A O 1
ATOM 706 N N . LYS A 1 92 ? -6.310 12.253 1.104 1.00 87.75 92 LYS A N 1
ATOM 707 C CA . LYS A 1 92 ? -5.016 11.598 1.275 1.00 87.75 92 LYS A CA 1
ATOM 708 C C . LYS A 1 92 ? -5.081 10.186 0.725 1.00 87.75 92 LYS A C 1
ATOM 710 O O . LYS A 1 92 ? -6.144 9.554 0.703 1.00 87.75 92 LYS A O 1
ATOM 715 N N . TYR A 1 93 ? -3.919 9.689 0.342 1.00 90.56 93 TYR A N 1
ATOM 716 C CA . TYR A 1 93 ? -3.744 8.377 -0.257 1.00 90.56 93 TYR A CA 1
ATOM 717 C C . TYR A 1 93 ? -2.642 7.622 0.467 1.00 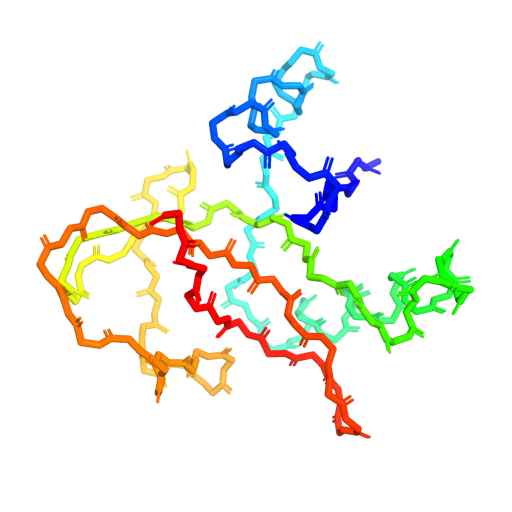90.56 93 TYR A C 1
ATOM 719 O O . TYR A 1 93 ? -1.758 8.229 1.073 1.00 90.56 93 TYR A O 1
ATOM 727 N N . LEU A 1 94 ? -2.729 6.295 0.456 1.00 90.06 94 LEU A N 1
ATOM 728 C CA . LEU A 1 94 ? -1.757 5.444 1.124 1.00 90.06 94 LEU A CA 1
ATOM 729 C C . LEU A 1 94 ? -0.690 4.959 0.162 1.00 90.06 94 LEU A C 1
ATOM 731 O O . LEU A 1 94 ? -0.994 4.435 -0.915 1.00 90.06 94 LEU A O 1
ATOM 735 N N . CYS A 1 95 ? 0.550 5.021 0.624 1.00 90.81 95 CYS A N 1
ATOM 736 C CA . CYS A 1 95 ? 1.667 4.354 -0.009 1.00 90.81 95 CYS A CA 1
ATOM 737 C C . CYS A 1 95 ? 2.418 3.463 0.991 1.00 90.81 95 CYS A C 1
ATOM 739 O O . CYS A 1 95 ? 2.345 3.620 2.213 1.00 90.81 95 CYS A O 1
ATOM 741 N N . LEU A 1 96 ? 3.103 2.463 0.447 1.00 90.69 96 LEU A N 1
ATOM 742 C CA . LEU A 1 96 ? 4.033 1.610 1.163 1.00 90.69 96 LEU A CA 1
ATOM 743 C C . LEU A 1 96 ? 5.427 2.223 1.057 1.00 90.69 96 LEU A C 1
ATOM 745 O O . LEU A 1 96 ? 5.957 2.353 -0.049 1.00 90.69 96 LEU A O 1
ATOM 749 N N . ALA A 1 97 ? 6.012 2.564 2.203 1.00 88.88 97 ALA A N 1
ATOM 750 C CA . ALA A 1 97 ? 7.338 3.158 2.292 1.00 88.88 97 ALA A CA 1
ATOM 751 C C . ALA A 1 97 ? 8.360 2.154 2.861 1.00 88.88 97 ALA A C 1
ATOM 753 O O . ALA A 1 97 ? 8.136 1.613 3.950 1.00 88.88 97 ALA A O 1
ATOM 754 N N . PRO A 1 98 ? 9.490 1.904 2.171 1.00 86.56 98 PRO A N 1
ATOM 755 C CA . PRO A 1 98 ? 10.599 1.130 2.722 1.00 86.56 98 PRO A CA 1
ATOM 756 C C . PRO A 1 98 ? 11.229 1.821 3.934 1.00 86.56 98 PRO A C 1
ATOM 758 O O . PRO A 1 98 ? 11.502 3.021 3.912 1.00 86.56 98 PRO A O 1
ATOM 761 N N . THR A 1 99 ? 11.576 1.045 4.956 1.00 83.12 99 THR A N 1
ATOM 762 C CA . THR A 1 99 ? 12.390 1.481 6.098 1.00 83.12 99 THR A CA 1
ATOM 763 C C . THR A 1 99 ? 13.535 0.491 6.348 1.00 83.12 99 THR A C 1
ATOM 765 O O . THR A 1 99 ? 13.472 -0.658 5.904 1.00 83.12 99 THR A O 1
ATOM 768 N N . PRO A 1 100 ? 14.578 0.873 7.110 1.00 80.50 100 PRO A N 1
ATOM 769 C CA . PRO A 1 100 ? 15.641 -0.056 7.501 1.00 80.50 100 PRO A CA 1
ATOM 770 C C . PRO A 1 100 ? 15.158 -1.286 8.287 1.00 80.50 100 PRO A C 1
ATOM 772 O O . PRO A 1 100 ? 15.890 -2.267 8.384 1.00 80.50 100 PRO A O 1
ATOM 775 N N . SER A 1 101 ? 13.960 -1.230 8.880 1.00 81.62 101 SER A N 1
ATOM 776 C CA . SER A 1 101 ? 13.384 -2.299 9.707 1.00 81.62 101 SER A CA 1
ATOM 777 C C . SER A 1 101 ? 12.213 -3.033 9.038 1.00 81.62 101 SER A C 1
ATOM 779 O O . SER A 1 101 ? 11.576 -3.851 9.696 1.00 81.62 101 SER A O 1
ATOM 781 N N . GLY A 1 102 ? 11.940 -2.767 7.755 1.00 83.50 102 GLY A N 1
ATOM 782 C CA . GLY A 1 102 ? 10.810 -3.317 6.990 1.00 83.50 102 GLY A CA 1
ATOM 783 C C . GLY A 1 102 ? 9.993 -2.215 6.314 1.00 83.50 102 GLY A C 1
ATOM 784 O O . GLY A 1 102 ? 10.412 -1.062 6.299 1.00 83.50 102 GLY A O 1
ATOM 785 N N . ALA A 1 103 ? 8.825 -2.524 5.766 1.00 85.12 103 ALA A N 1
ATOM 786 C CA . ALA A 1 103 ? 7.935 -1.511 5.192 1.00 85.12 103 ALA A CA 1
ATOM 787 C C . ALA A 1 103 ? 6.917 -0.963 6.208 1.00 85.12 103 ALA A C 1
ATOM 789 O O . ALA A 1 103 ? 6.570 -1.650 7.165 1.00 85.12 103 ALA A O 1
ATOM 790 N N . LEU A 1 104 ? 6.404 0.249 5.975 1.00 88.25 104 LEU A N 1
ATOM 791 C CA . LEU A 1 104 ? 5.284 0.844 6.719 1.00 88.25 104 LEU A CA 1
ATOM 792 C C . LEU A 1 104 ? 4.236 1.419 5.760 1.00 88.25 104 LEU A C 1
ATOM 794 O O . LEU A 1 104 ? 4.569 1.806 4.637 1.00 88.25 104 LEU A O 1
ATOM 798 N N . LEU A 1 105 ? 2.982 1.513 6.217 1.00 87.19 105 LEU A N 1
ATOM 799 C CA . LEU A 1 105 ? 1.946 2.259 5.505 1.00 87.19 105 LEU A CA 1
ATOM 800 C C . LEU A 1 105 ? 1.972 3.718 5.945 1.00 87.19 105 LEU A C 1
ATOM 802 O O . LEU A 1 105 ? 1.780 4.017 7.127 1.00 87.19 105 LEU A O 1
ATOM 806 N N . VAL A 1 106 ? 2.192 4.611 4.985 1.00 84.88 106 VAL A N 1
ATOM 807 C CA . VAL A 1 106 ? 2.264 6.054 5.214 1.00 84.88 106 VAL A CA 1
ATOM 808 C C . VAL A 1 106 ? 1.278 6.793 4.314 1.00 84.88 106 VAL A C 1
ATOM 810 O O . VAL A 1 106 ? 0.750 6.251 3.341 1.00 84.88 106 VAL A O 1
ATOM 813 N N . LEU A 1 107 ? 1.001 8.038 4.687 1.00 81.50 107 LEU A N 1
ATOM 814 C CA . LEU A 1 107 ? 0.208 8.957 3.882 1.00 81.50 107 LEU A CA 1
ATOM 815 C C . LEU A 1 107 ? 1.118 9.613 2.846 1.00 81.50 107 LEU A C 1
ATOM 817 O O . LEU A 1 107 ? 2.169 10.129 3.222 1.00 81.50 107 LEU A O 1
ATOM 821 N N . ASP A 1 108 ? 0.687 9.646 1.592 1.00 73.44 108 ASP A N 1
ATOM 822 C CA . ASP A 1 108 ? 1.328 10.461 0.566 1.00 73.44 108 ASP A CA 1
ATOM 823 C C . ASP A 1 108 ? 0.786 11.900 0.573 1.00 73.44 108 ASP A C 1
ATOM 825 O O . ASP A 1 108 ? -0.334 12.168 1.035 1.00 73.44 108 ASP A O 1
ATOM 829 N N . LYS A 1 109 ? 1.606 12.829 0.074 1.00 59.47 109 LYS A N 1
ATOM 830 C CA . LYS A 1 109 ? 1.241 14.224 -0.149 1.00 59.47 109 LYS A CA 1
ATOM 831 C C . LYS A 1 109 ? 1.227 14.488 -1.652 1.00 59.47 109 LYS A C 1
ATOM 833 O O . LYS A 1 109 ? 2.248 14.895 -2.203 1.00 59.47 109 LYS A O 1
ATOM 838 N N . GLU A 1 110 ? 0.057 14.359 -2.264 1.00 56.31 110 GLU A N 1
ATOM 839 C CA . GLU A 1 110 ? -0.211 15.078 -3.512 1.00 56.31 110 GLU A CA 1
ATOM 840 C C . GLU A 1 110 ? -0.236 16.600 -3.275 1.00 56.31 110 GLU A C 1
ATOM 842 O O . GLU A 1 110 ? -0.727 17.057 -2.208 1.00 56.31 110 GLU A O 1
#

Sequence (110 aa):
KVIKDATDGISWEGAREECKSGGGDLAIINTPELLQDVDKYIGDNFKDQYPGREYWIGGSGQGEEFTWVDGSVVDVSSSIWHPERFSGTGQKYLCLAPTPSGALLVLDKE

Organism: NCBI:txid474045

InterPro domains:
  IPR001304 C-type lectin-like [PF00059] (10-96)
  IPR001304 C-type lectin-like [PS50041] (11-96)
  IPR016186 C-type lectin-like/link domain superfamily [G3DSA:3.10.100.10] (6-104)
  IPR016187 C-type lectin fold [SSF56436] (8-102)
  IPR050111 C-type lectin and snaclec domain-containing protein [PTHR22803] (7-83)